Protein AF-A0A920MPH9-F1 (afdb_monomer)

Nearest PDB structures (foldseek):
  6zm5-assembly1_U  TM=1.575E-01  e=7.921E+00  Homo sapiens

Foldseek 3Di:
DQQKDWACPDPDDRTDIHSARPHDDDPPDDDDDDDPDDDDCPPPPDDKDKDWDWDAAAPLAAWDFDWDQDVPPGTAGWDKPQWDQRPPDPNRNGGGTTHHHGGHDTDPIIITD

pLDDT: mean 91.31, std 8.33, range [48.56, 98.06]

Radius of gyration: 14.71 Å; Cα contacts (8 Å, |Δi|>4): 190; chains: 1; bounding box: 31×36×33 Å

Secondary structure (DSSP, 8-state):
----EEES--SSSS-EEES-TTSPPPTT--------S----TT-SS--EEE---EE--TTT--B--EEEETTTEEEEPPBTT-EE--SSSSS-TT-EEB-SEE-S--S-EEE-

Sequence (113 aa):
METGGLTDDAATGAFALSDSPDGDYQEAQETIAEFVHNVNLNFLSNPIINFTAKWDIESNWDFVRFQAFVIDSGWVSLEGDFTEPGVGQPAQPLGKHGYDGTQEDWFPRNHIS

Structure (mmCIF, N/CA/C/O backbone):
data_AF-A0A920MPH9-F1
#
_entry.id   AF-A0A920MPH9-F1
#
loop_
_atom_site.group_PDB
_atom_site.id
_atom_site.type_symbol
_atom_site.label_atom_id
_atom_site.label_alt_id
_atom_site.label_comp_id
_atom_site.label_asym_id
_atom_site.label_entity_id
_atom_site.label_seq_id
_atom_site.pdbx_PDB_ins_code
_atom_site.Cartn_x
_atom_site.Cartn_y
_atom_site.Cartn_z
_atom_site.occupancy
_atom_site.B_iso_or_equiv
_atom_site.auth_seq_id
_atom_site.auth_comp_id
_atom_site.auth_asym_id
_atom_site.auth_atom_id
_atom_site.pdbx_PDB_model_num
ATOM 1 N N . MET A 1 1 ? -13.585 19.625 1.495 1.00 48.56 1 MET A N 1
ATOM 2 C CA . MET A 1 1 ? -12.158 19.916 1.240 1.00 48.56 1 MET A CA 1
ATOM 3 C C . MET A 1 1 ? -11.659 18.759 0.400 1.00 48.56 1 MET A C 1
ATOM 5 O O . MET A 1 1 ? -12.213 17.683 0.579 1.00 48.56 1 MET A O 1
ATOM 9 N N . GLU A 1 2 ? -10.774 18.969 -0.571 1.00 49.62 2 GLU A N 1
ATOM 10 C CA . GLU A 1 2 ? -10.294 17.841 -1.382 1.00 49.62 2 GLU A CA 1
ATOM 11 C C . GLU A 1 2 ? -9.531 16.875 -0.472 1.00 49.62 2 GLU A C 1
ATOM 13 O O . GLU A 1 2 ? -8.608 17.284 0.226 1.00 49.62 2 GLU A O 1
ATOM 18 N N . THR A 1 3 ? -10.006 15.635 -0.399 1.00 67.31 3 THR A N 1
ATOM 19 C CA . THR A 1 3 ? -9.399 14.546 0.361 1.00 67.31 3 THR A CA 1
ATOM 20 C C . THR A 1 3 ? -8.552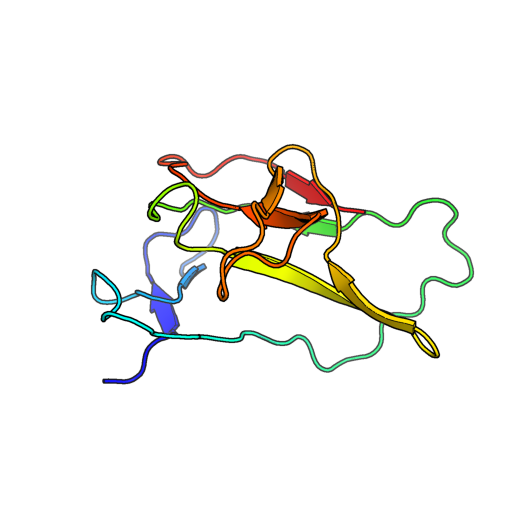 13.746 -0.629 1.00 67.31 3 THR A C 1
ATOM 22 O O . THR A 1 3 ? -9.059 13.248 -1.635 1.00 67.31 3 THR A O 1
ATOM 25 N N . GLY A 1 4 ? -7.236 13.727 -0.411 1.00 79.69 4 GLY A N 1
ATOM 26 C CA . GLY A 1 4 ? -6.230 13.211 -1.344 1.00 79.69 4 GLY A CA 1
ATOM 27 C C . GLY A 1 4 ? -5.289 14.279 -1.913 1.00 79.69 4 GLY A C 1
ATOM 28 O O . GLY A 1 4 ? -5.725 15.303 -2.433 1.00 79.69 4 GLY A O 1
ATOM 29 N N . GLY A 1 5 ? -3.979 14.031 -1.865 1.00 91.69 5 GLY A N 1
ATOM 30 C CA . GLY A 1 5 ? -2.969 14.927 -2.421 1.00 91.69 5 GLY A CA 1
ATOM 31 C C . GLY A 1 5 ? -1.529 14.498 -2.145 1.00 91.69 5 GLY A C 1
ATOM 32 O O . GLY A 1 5 ? -1.235 13.326 -1.908 1.00 91.69 5 GLY A O 1
ATOM 33 N N . LEU A 1 6 ? -0.618 15.470 -2.233 1.00 95.00 6 LEU A N 1
ATOM 34 C CA . LEU A 1 6 ? 0.802 15.285 -1.944 1.00 95.00 6 LEU A CA 1
ATOM 35 C C . LEU A 1 6 ? 1.133 15.820 -0.552 1.00 95.00 6 LEU A C 1
ATOM 37 O O . LEU A 1 6 ? 0.745 16.936 -0.224 1.00 95.00 6 LEU A O 1
ATOM 41 N N . THR A 1 7 ? 1.906 15.054 0.210 1.00 94.00 7 THR A N 1
ATOM 42 C CA . THR A 1 7 ? 2.521 15.473 1.480 1.00 94.00 7 THR A CA 1
ATOM 43 C C . THR A 1 7 ? 4.044 15.508 1.337 1.00 94.00 7 THR A C 1
ATOM 45 O O . THR A 1 7 ? 4.594 14.770 0.516 1.00 94.00 7 THR A O 1
ATOM 48 N N . ASP A 1 8 ? 4.726 16.374 2.090 1.00 94.56 8 ASP A N 1
ATOM 49 C CA . ASP A 1 8 ? 6.195 16.433 2.159 1.00 94.56 8 ASP A CA 1
ATOM 50 C C . ASP A 1 8 ? 6.797 15.411 3.143 1.00 94.56 8 ASP A C 1
ATOM 52 O O . ASP A 1 8 ? 8.006 15.166 3.127 1.00 94.56 8 ASP A O 1
ATOM 56 N N . ASP A 1 9 ? 5.956 14.746 3.936 1.00 93.12 9 ASP A N 1
ATOM 57 C CA . ASP A 1 9 ? 6.319 13.543 4.672 1.00 93.12 9 ASP A CA 1
ATOM 58 C C . ASP A 1 9 ? 6.418 12.372 3.692 1.00 93.12 9 ASP A C 1
ATOM 60 O O . ASP A 1 9 ? 5.415 11.827 3.235 1.00 93.12 9 ASP A O 1
ATOM 64 N N . ALA A 1 10 ? 7.641 12.016 3.306 1.00 93.81 10 ALA A N 1
ATOM 65 C CA . ALA A 1 10 ? 7.890 11.021 2.274 1.00 93.81 10 ALA A CA 1
ATOM 66 C C . ALA A 1 10 ? 9.055 10.100 2.642 1.00 93.81 10 ALA A C 1
ATOM 68 O O . ALA A 1 10 ? 10.119 10.554 3.064 1.00 93.81 10 ALA A O 1
ATOM 69 N N . ALA A 1 11 ? 8.901 8.798 2.381 1.00 92.50 11 ALA A N 1
ATOM 70 C CA . ALA A 1 11 ? 9.991 7.830 2.539 1.00 92.50 11 ALA A CA 1
ATOM 71 C C . ALA A 1 11 ? 11.199 8.135 1.643 1.00 92.50 11 ALA A C 1
ATOM 73 O O . ALA A 1 11 ? 12.349 7.910 2.019 1.00 92.50 11 ALA A O 1
ATOM 74 N N . THR A 1 12 ? 10.933 8.599 0.420 1.00 90.69 12 THR A N 1
ATOM 75 C CA . THR A 1 12 ? 11.949 8.919 -0.584 1.00 90.69 12 THR A CA 1
ATOM 76 C C . THR A 1 12 ? 11.493 10.082 -1.452 1.00 90.69 12 THR A C 1
ATOM 78 O O . THR A 1 12 ? 10.319 10.160 -1.805 1.00 90.69 12 THR A O 1
ATOM 81 N N . GLY A 1 13 ? 12.433 10.915 -1.902 1.00 93.00 13 GLY A N 1
ATOM 82 C CA . GLY A 1 13 ? 12.112 12.063 -2.749 1.00 93.00 13 GLY A CA 1
ATOM 83 C C . GLY A 1 13 ? 11.548 13.234 -1.945 1.00 93.00 13 GLY A C 1
ATOM 84 O O . GLY A 1 13 ? 11.858 13.373 -0.767 1.00 93.00 13 GLY A O 1
ATOM 85 N N . ALA A 1 14 ? 10.790 14.106 -2.614 1.00 95.75 14 ALA A N 1
ATOM 86 C CA . ALA A 1 14 ? 10.247 15.325 -2.011 1.00 95.75 14 ALA A CA 1
ATOM 87 C C . ALA A 1 14 ? 8.788 15.196 -1.552 1.00 95.75 14 ALA A C 1
ATOM 89 O O . ALA A 1 14 ? 8.365 15.991 -0.726 1.00 95.75 14 ALA A O 1
ATOM 90 N N . PHE A 1 15 ? 8.028 14.247 -2.112 1.00 95.75 15 PHE A N 1
ATOM 91 C CA . PHE A 1 15 ? 6.601 14.106 -1.834 1.00 95.75 15 PHE A CA 1
ATOM 92 C C . PHE A 1 15 ? 6.159 12.642 -1.844 1.00 95.75 15 PHE A C 1
ATOM 94 O O . PHE A 1 15 ? 6.701 11.840 -2.611 1.00 95.75 15 PHE A O 1
ATOM 101 N N . ALA A 1 16 ? 5.131 12.329 -1.057 1.00 94.88 16 ALA A N 1
ATOM 102 C CA . ALA A 1 16 ? 4.373 11.081 -1.109 1.00 94.88 16 ALA A CA 1
ATOM 103 C C . ALA A 1 16 ? 2.889 11.354 -1.398 1.00 94.88 16 ALA A C 1
ATOM 105 O O . ALA A 1 16 ? 2.403 12.466 -1.196 1.00 94.88 16 ALA A O 1
ATOM 106 N N . LEU A 1 17 ? 2.175 10.334 -1.881 1.00 94.44 17 LEU A N 1
ATOM 107 C CA . LEU A 1 17 ? 0.714 10.370 -1.973 1.00 94.44 17 LEU A CA 1
ATOM 108 C C . LEU A 1 17 ? 0.120 10.142 -0.581 1.00 94.44 17 LEU A C 1
ATOM 110 O O . LEU A 1 17 ? 0.555 9.237 0.127 1.00 94.44 17 LEU A O 1
ATOM 114 N N . SER A 1 18 ? -0.881 10.937 -0.224 1.00 94.25 18 SER A N 1
ATOM 115 C CA . SER A 1 18 ? -1.635 10.809 1.022 1.00 94.25 18 SER A CA 1
ATOM 116 C C . SER A 1 18 ? -3.105 11.119 0.757 1.00 94.25 18 SER A C 1
ATOM 118 O O . SER A 1 18 ? -3.421 11.982 -0.059 1.00 94.25 18 SER A O 1
ATOM 120 N N . ASP A 1 19 ? -4.009 10.416 1.429 1.00 92.75 19 ASP A N 1
ATOM 121 C CA . ASP A 1 19 ? -5.441 10.731 1.474 1.00 92.75 19 ASP A CA 1
ATOM 122 C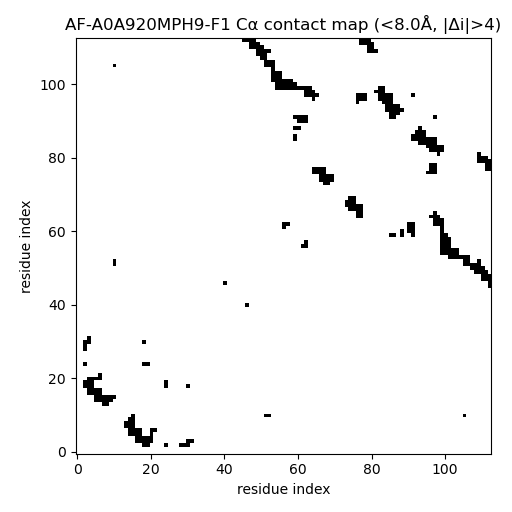 C . ASP A 1 19 ? -5.746 11.955 2.367 1.00 92.75 19 ASP A C 1
ATOM 124 O O . ASP A 1 19 ? -6.799 12.583 2.248 1.00 92.75 19 ASP A O 1
ATOM 128 N N . SER A 1 20 ? -4.784 12.313 3.217 1.00 93.12 20 SER A N 1
ATOM 129 C CA . SER A 1 20 ? -4.863 13.249 4.338 1.00 93.12 20 SER A CA 1
ATOM 130 C C . SER A 1 20 ? -3.616 14.166 4.410 1.00 93.12 20 SER A C 1
ATOM 132 O O . SER A 1 20 ? -2.976 14.293 5.456 1.00 93.12 20 SER A O 1
ATOM 134 N N . PRO A 1 21 ? -3.215 14.836 3.303 1.00 93.50 21 PRO A N 1
ATOM 135 C CA . PRO A 1 21 ? -1.946 15.575 3.243 1.00 93.50 21 PRO A CA 1
ATOM 136 C C . PRO A 1 21 ? -1.886 16.791 4.179 1.00 93.50 21 PRO A C 1
ATOM 138 O O . PRO A 1 21 ? -0.797 17.210 4.565 1.00 93.50 21 PRO A O 1
ATOM 141 N N . ASP A 1 22 ? -3.046 17.340 4.545 1.00 90.69 22 ASP A N 1
ATOM 142 C CA . ASP A 1 22 ? -3.193 18.541 5.373 1.00 90.69 22 ASP A CA 1
ATOM 143 C C . ASP A 1 22 ? -3.685 18.221 6.806 1.00 90.69 22 ASP A C 1
ATOM 145 O O . ASP A 1 22 ? -4.162 19.113 7.514 1.00 90.69 22 ASP A O 1
ATOM 149 N N . GLY A 1 23 ? -3.577 16.956 7.239 1.00 89.12 23 GLY A N 1
ATOM 150 C CA . GLY A 1 23 ? -4.076 16.439 8.522 1.00 89.12 23 GLY A CA 1
ATOM 151 C C . GLY A 1 23 ? -5.230 15.447 8.355 1.00 89.12 23 GLY A C 1
ATOM 152 O O . GLY A 1 23 ? -5.569 15.085 7.232 1.00 89.12 23 GLY A O 1
ATOM 153 N N . ASP A 1 24 ? -5.828 15.027 9.474 1.00 90.69 24 ASP A N 1
ATOM 154 C CA . ASP A 1 24 ? -6.822 13.945 9.536 1.00 90.69 24 ASP A CA 1
ATOM 155 C C . ASP A 1 24 ? -7.935 14.060 8.479 1.00 90.69 24 ASP A C 1
ATOM 157 O O . ASP A 1 24 ? -8.511 15.132 8.240 1.00 90.69 24 ASP A O 1
ATOM 161 N N . TYR A 1 25 ? -8.277 12.924 7.870 1.00 90.44 25 TYR A N 1
ATOM 162 C CA . TYR A 1 25 ? -9.415 12.822 6.963 1.00 90.44 25 TYR A CA 1
ATOM 163 C C . TYR A 1 25 ? -10.748 12.985 7.714 1.00 90.44 25 TYR A C 1
ATOM 165 O O . TYR A 1 25 ? -10.866 12.758 8.918 1.00 90.44 25 TYR A O 1
ATOM 173 N N . GLN A 1 26 ? -11.790 13.413 6.993 1.00 90.19 26 GLN A N 1
ATOM 174 C CA . GLN A 1 26 ? -13.133 13.545 7.569 1.00 90.19 26 GLN A CA 1
ATOM 175 C C . GLN A 1 26 ? -13.811 12.174 7.710 1.00 90.19 26 GLN A C 1
ATOM 177 O O . GLN A 1 26 ? -13.449 11.212 7.035 1.00 90.19 26 GLN A O 1
ATOM 182 N N . GLU A 1 27 ? -14.861 12.102 8.527 1.00 89.25 27 GLU A N 1
ATOM 183 C CA . GLU A 1 27 ? -15.689 10.898 8.634 1.00 89.25 27 GLU A CA 1
ATOM 184 C C . GLU A 1 27 ? -16.254 10.456 7.270 1.00 89.25 27 GLU A C 1
ATOM 186 O O . GLU A 1 27 ? -16.639 11.285 6.435 1.00 89.25 27 GLU A O 1
ATOM 191 N N . ALA A 1 28 ? -16.320 9.136 7.062 1.00 88.19 28 ALA A N 1
ATOM 192 C CA . ALA A 1 28 ? -16.891 8.500 5.871 1.00 88.19 28 ALA A CA 1
ATOM 193 C C . ALA A 1 28 ? -16.305 8.995 4.529 1.00 88.19 28 ALA A C 1
ATOM 195 O O . ALA A 1 28 ? -17.014 9.048 3.520 1.00 88.19 28 ALA A O 1
ATOM 196 N N . GLN A 1 29 ? -15.026 9.376 4.515 1.00 91.19 29 GLN A N 1
ATOM 197 C CA . GLN A 1 29 ? -14.315 9.742 3.293 1.00 91.19 29 GLN A CA 1
ATOM 198 C C . GLN A 1 29 ? -13.805 8.510 2.544 1.00 91.19 29 GLN A C 1
ATOM 200 O O . GLN A 1 29 ? -13.422 7.509 3.140 1.00 91.19 29 GLN A O 1
ATOM 205 N N . GLU A 1 30 ? -13.777 8.616 1.218 1.00 92.19 30 GLU A N 1
ATOM 206 C CA . GLU A 1 30 ? -13.158 7.639 0.328 1.00 92.19 30 GLU A CA 1
ATOM 207 C C . GLU A 1 30 ? -12.297 8.400 -0.680 1.00 92.19 30 GLU A C 1
ATOM 209 O O . GLU A 1 30 ? -12.769 9.332 -1.337 1.00 92.19 30 GLU A O 1
ATOM 214 N N . THR A 1 31 ? -11.033 8.004 -0.799 1.00 93.19 31 THR A N 1
ATOM 215 C CA . THR A 1 31 ? -10.099 8.553 -1.784 1.00 93.19 31 THR A CA 1
ATOM 216 C C . THR A 1 31 ? -9.543 7.420 -2.637 1.00 93.1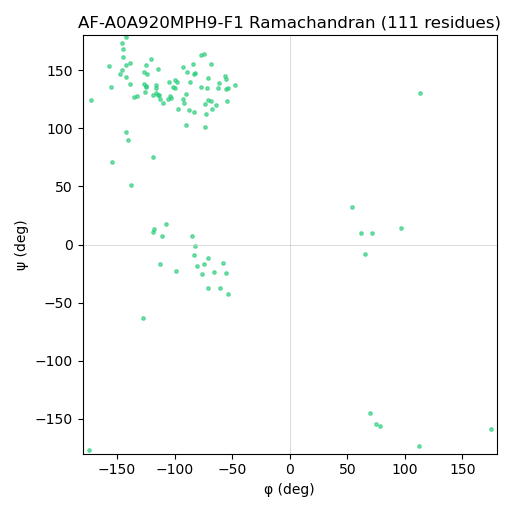9 31 THR A C 1
ATOM 218 O O . THR A 1 31 ? -9.402 6.284 -2.183 1.00 93.19 31 THR A O 1
ATOM 221 N N . ILE A 1 32 ? -9.272 7.709 -3.911 1.00 94.00 32 ILE A N 1
ATOM 222 C CA . ILE A 1 32 ? -8.782 6.718 -4.871 1.00 94.00 32 ILE A CA 1
ATOM 223 C C . ILE A 1 32 ? -7.630 7.330 -5.663 1.00 94.00 32 ILE A C 1
ATOM 225 O O . ILE A 1 32 ? -7.777 8.383 -6.282 1.00 94.00 32 ILE A O 1
ATOM 229 N N . ALA A 1 33 ? -6.499 6.627 -5.687 1.00 94.44 33 ALA A N 1
ATOM 230 C CA . ALA A 1 33 ? -5.396 6.884 -6.603 1.00 94.44 33 ALA A CA 1
ATOM 231 C C . ALA A 1 33 ? -5.272 5.703 -7.573 1.00 94.44 33 ALA A C 1
ATOM 233 O O . ALA A 1 33 ? -5.148 4.556 -7.149 1.00 94.44 33 ALA A O 1
ATOM 234 N N . GLU A 1 34 ? -5.301 5.979 -8.879 1.00 94.94 34 GLU A N 1
ATOM 235 C CA . GLU A 1 34 ? -5.329 4.940 -9.911 1.00 94.94 34 GLU A CA 1
ATOM 236 C C . GLU A 1 34 ? -4.196 5.109 -10.930 1.00 94.94 34 GLU A C 1
ATOM 238 O O . GLU A 1 34 ? -3.994 6.177 -11.513 1.00 94.94 34 GLU A O 1
ATOM 243 N N . PHE A 1 35 ? -3.478 4.014 -11.192 1.00 95.06 35 PHE A N 1
ATOM 244 C CA . PHE A 1 35 ? -2.574 3.908 -12.332 1.00 95.06 35 PHE A CA 1
ATOM 245 C C . PHE A 1 35 ? -3.335 3.357 -13.544 1.00 95.06 35 PHE A C 1
ATOM 247 O O . PHE A 1 35 ? -3.584 2.161 -13.651 1.00 95.06 35 PHE A O 1
ATOM 254 N N . VAL A 1 36 ? -3.686 4.241 -14.479 1.00 95.19 36 VAL A N 1
ATOM 255 C CA . VAL A 1 36 ? -4.615 3.945 -15.590 1.00 95.19 36 VAL A CA 1
ATOM 256 C C . VAL A 1 36 ? -3.967 3.286 -16.816 1.00 95.19 36 VAL A C 1
ATOM 258 O O . VAL A 1 36 ? -4.593 3.154 -17.870 1.00 95.19 36 VAL A O 1
ATOM 261 N N . HIS A 1 37 ? -2.693 2.905 -16.727 1.00 94.69 37 HIS A N 1
ATOM 262 C CA . HIS A 1 37 ? -1.995 2.250 -17.829 1.00 94.69 37 HIS A CA 1
ATOM 263 C C . HIS A 1 37 ? -1.940 0.739 -17.634 1.00 94.69 37 HIS A C 1
ATOM 265 O O . HIS A 1 37 ? -1.697 0.228 -16.545 1.00 94.69 37 HIS A O 1
ATOM 271 N N . ASN A 1 38 ? -2.097 0.014 -18.739 1.00 93.81 38 ASN A N 1
ATOM 272 C CA . ASN A 1 38 ? -2.003 -1.437 -18.731 1.00 93.81 38 ASN A CA 1
ATOM 273 C C . ASN A 1 38 ? -0.554 -1.894 -18.533 1.00 93.81 38 ASN A C 1
ATOM 275 O O . ASN A 1 38 ? 0.353 -1.440 -19.236 1.00 93.81 38 ASN A O 1
ATOM 279 N N . VAL A 1 39 ? -0.363 -2.868 -17.646 1.00 92.88 39 VAL A N 1
ATOM 280 C CA . VAL A 1 39 ? 0.906 -3.574 -17.456 1.00 92.88 39 VAL A CA 1
ATOM 281 C C . VAL A 1 39 ? 0.741 -5.007 -17.959 1.00 92.88 39 VAL A C 1
ATOM 283 O O . VAL A 1 39 ? -0.136 -5.735 -17.505 1.00 92.88 39 VAL A O 1
ATOM 286 N N . ASN A 1 40 ? 1.566 -5.424 -18.921 1.00 92.25 40 ASN A N 1
ATOM 287 C CA . ASN A 1 40 ? 1.536 -6.791 -19.443 1.00 92.25 40 ASN A CA 1
ATOM 288 C C . ASN A 1 40 ? 2.435 -7.707 -18.600 1.00 92.25 40 ASN A C 1
ATOM 290 O O . ASN A 1 40 ? 3.654 -7.535 -18.596 1.00 92.25 40 ASN A O 1
ATOM 294 N N . LEU A 1 41 ? 1.835 -8.698 -17.935 1.00 90.94 41 LEU A N 1
ATOM 295 C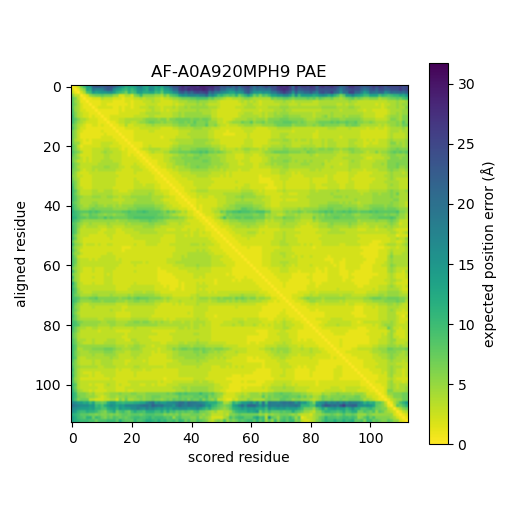 CA . LEU A 1 41 ? 2.519 -9.636 -17.038 1.00 90.94 41 LEU A CA 1
ATOM 296 C C . LEU A 1 41 ? 2.581 -11.079 -17.586 1.00 90.94 41 LEU A C 1
ATOM 298 O O . LEU A 1 41 ? 3.044 -11.970 -16.882 1.00 90.94 41 LEU A O 1
ATOM 302 N N . ASN A 1 42 ? 2.174 -11.328 -18.842 1.00 88.88 42 ASN A N 1
ATOM 303 C CA . ASN A 1 42 ? 1.951 -12.675 -19.412 1.00 88.88 42 ASN A CA 1
ATOM 304 C C . ASN A 1 42 ? 3.159 -13.636 -19.388 1.00 88.88 42 ASN A C 1
ATOM 306 O O . ASN A 1 42 ? 2.989 -14.834 -19.603 1.00 88.88 42 ASN A O 1
ATOM 310 N N . PHE A 1 43 ? 4.374 -13.133 -19.166 1.00 91.19 43 PHE A N 1
ATOM 311 C CA . PHE A 1 43 ? 5.608 -13.929 -19.152 1.00 91.19 43 PHE A CA 1
ATOM 312 C C . PHE A 1 43 ? 6.326 -13.908 -17.796 1.00 91.19 43 PHE A C 1
ATOM 314 O O . PHE A 1 43 ? 7.487 -14.305 -17.706 1.00 91.19 43 PHE A O 1
ATOM 321 N N . LEU A 1 44 ? 5.654 -13.434 -16.745 1.00 91.88 44 LEU A N 1
ATOM 322 C CA . LEU A 1 44 ? 6.170 -13.414 -15.382 1.00 91.88 44 LEU A CA 1
ATOM 323 C C . LEU A 1 44 ? 5.472 -14.499 -14.565 1.00 91.88 44 LEU A C 1
ATOM 325 O O . LEU A 1 44 ? 4.250 -14.524 -14.478 1.00 91.88 44 LEU A O 1
ATOM 329 N N . SER A 1 45 ? 6.247 -15.389 -13.947 1.00 88.88 45 SER A N 1
ATOM 330 C CA . SER A 1 45 ? 5.685 -16.478 -13.137 1.00 88.88 45 SER A CA 1
ATOM 331 C C . SER A 1 45 ? 5.182 -16.018 -11.768 1.00 88.88 45 SER A C 1
ATOM 333 O O . SER A 1 45 ? 4.346 -16.690 -11.180 1.00 88.88 45 SER A O 1
ATOM 335 N N . ASN A 1 46 ? 5.724 -14.914 -11.246 1.00 87.50 46 ASN A N 1
ATOM 336 C CA . ASN A 1 46 ? 5.376 -14.367 -9.934 1.00 87.50 46 ASN A CA 1
ATOM 337 C C . ASN A 1 46 ? 5.662 -12.855 -9.905 1.00 87.50 46 ASN A C 1
ATOM 339 O O . ASN A 1 46 ? 6.679 -12.437 -9.339 1.00 87.50 46 ASN A O 1
ATOM 343 N N . PRO A 1 47 ? 4.864 -12.036 -10.614 1.00 89.69 47 PRO A N 1
ATOM 344 C CA . PRO A 1 47 ? 5.015 -10.588 -10.554 1.00 89.69 47 PRO A CA 1
ATOM 345 C C . PRO A 1 47 ? 4.757 -10.108 -9.120 1.00 89.69 47 PRO A C 1
ATOM 347 O O . PRO A 1 47 ? 3.810 -10.547 -8.482 1.00 89.69 47 PRO A O 1
ATOM 350 N N . ILE A 1 48 ? 5.616 -9.220 -8.624 1.00 89.69 48 ILE A N 1
ATOM 351 C CA . ILE A 1 48 ? 5.494 -8.612 -7.295 1.00 89.69 48 ILE A CA 1
ATOM 352 C C . ILE A 1 48 ? 5.504 -7.103 -7.488 1.00 89.69 48 ILE A C 1
ATOM 354 O O . ILE A 1 48 ? 6.339 -6.578 -8.234 1.00 89.69 48 ILE A O 1
ATOM 358 N N . ILE A 1 49 ? 4.607 -6.409 -6.794 1.00 90.62 49 ILE A N 1
ATOM 359 C CA . ILE A 1 49 ? 4.666 -4.957 -6.655 1.00 90.62 49 ILE A CA 1
ATOM 360 C C . ILE A 1 49 ? 5.289 -4.642 -5.296 1.00 90.62 49 ILE A C 1
ATOM 362 O O . ILE A 1 49 ? 4.945 -5.248 -4.284 1.00 90.62 49 ILE A O 1
ATOM 366 N N . ASN A 1 50 ? 6.229 -3.697 -5.297 1.00 90.56 50 ASN A N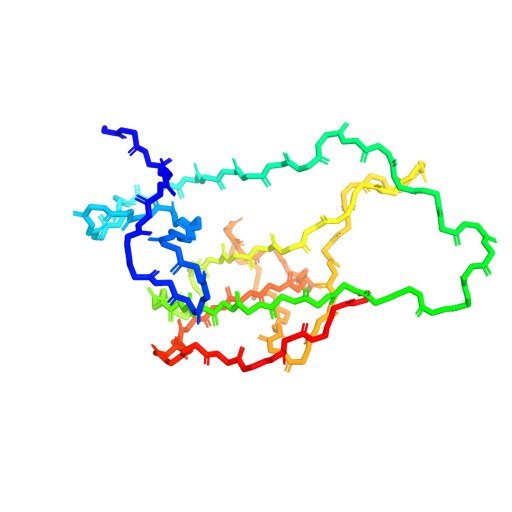 1
ATOM 367 C CA . ASN A 1 50 ? 6.910 -3.234 -4.096 1.00 90.56 50 ASN A CA 1
ATOM 368 C C . ASN A 1 50 ? 6.635 -1.753 -3.903 1.00 90.56 50 ASN A C 1
ATOM 370 O O . ASN A 1 50 ? 6.876 -0.959 -4.814 1.00 90.56 50 ASN A O 1
ATOM 374 N N . PHE A 1 51 ? 6.201 -1.387 -2.706 1.00 90.44 51 PHE A N 1
ATOM 375 C CA . PHE A 1 51 ? 6.052 0.004 -2.308 1.00 90.44 51 PHE A CA 1
ATOM 376 C C . PHE A 1 51 ? 6.387 0.174 -0.828 1.00 90.44 51 PHE A C 1
ATOM 378 O O . PHE A 1 51 ? 6.547 -0.795 -0.083 1.00 90.44 51 PHE A O 1
ATOM 385 N N . THR A 1 52 ? 6.519 1.431 -0.431 1.00 92.44 52 THR A N 1
ATOM 386 C CA . THR A 1 52 ? 6.692 1.851 0.953 1.00 92.44 52 THR A CA 1
ATOM 387 C C . THR A 1 52 ? 5.475 2.684 1.319 1.00 92.44 52 THR A C 1
ATOM 389 O O . THR A 1 52 ? 5.038 3.522 0.531 1.00 92.44 52 THR A O 1
ATOM 392 N N . ALA A 1 53 ? 4.915 2.416 2.489 1.00 92.75 53 ALA A N 1
ATOM 393 C CA . ALA A 1 53 ? 3.753 3.099 3.026 1.00 92.75 53 ALA A CA 1
ATOM 394 C C . ALA A 1 53 ? 3.894 3.218 4.542 1.00 92.75 53 ALA A C 1
ATOM 396 O O . ALA A 1 53 ? 4.682 2.494 5.159 1.00 92.75 53 ALA A O 1
ATOM 397 N N . LYS A 1 54 ? 3.117 4.138 5.095 1.00 93.19 54 LYS A N 1
ATOM 398 C CA . LYS A 1 54 ? 2.816 4.282 6.512 1.00 93.19 54 LYS A CA 1
ATOM 399 C C . LYS A 1 54 ? 1.348 4.701 6.623 1.00 93.19 54 LYS A C 1
ATOM 401 O O . LYS A 1 54 ? 0.819 5.255 5.657 1.00 93.19 54 LYS A O 1
ATOM 406 N N . TRP A 1 55 ? 0.693 4.402 7.734 1.00 94.12 55 TRP A N 1
ATOM 407 C CA . TRP A 1 55 ? -0.728 4.693 7.938 1.00 94.12 55 TRP A CA 1
ATOM 408 C C . TRP A 1 55 ? -1.053 4.769 9.431 1.00 94.12 55 TRP A C 1
ATOM 410 O O . TRP A 1 55 ? -0.381 4.140 10.240 1.00 94.12 55 TRP A O 1
ATOM 420 N N . ASP A 1 56 ? -2.086 5.519 9.787 1.00 94.62 56 ASP A N 1
ATOM 421 C CA . ASP A 1 56 ? -2.683 5.549 11.125 1.00 94.62 56 ASP A CA 1
ATOM 422 C C . ASP A 1 56 ? -4.194 5.681 10.923 1.00 94.62 56 ASP A C 1
ATOM 424 O O . ASP A 1 56 ? -4.686 6.757 10.586 1.00 94.62 56 ASP A O 1
ATOM 428 N N . ILE A 1 57 ? -4.898 4.547 10.968 1.00 95.12 57 ILE A N 1
ATOM 429 C CA . ILE A 1 57 ? -6.329 4.441 10.659 1.00 95.12 57 ILE A CA 1
ATOM 430 C C . ILE A 1 57 ? -7.028 3.507 11.656 1.00 95.12 57 ILE A C 1
ATOM 432 O O . ILE A 1 57 ? -6.406 2.632 12.267 1.00 95.12 57 ILE A O 1
ATOM 436 N N . GLU A 1 58 ? -8.340 3.665 11.849 1.00 95.94 58 GLU A N 1
ATOM 437 C CA . GLU A 1 58 ? -9.062 2.908 12.874 1.00 95.94 58 GLU A CA 1
ATOM 438 C C . GLU A 1 58 ? -9.127 1.404 12.539 1.00 95.94 58 GLU A C 1
ATOM 440 O O . GLU A 1 58 ? -9.748 0.985 11.560 1.00 95.94 58 GLU A O 1
ATOM 445 N N . SER A 1 59 ? -8.510 0.566 13.380 1.00 96.81 59 SER A N 1
ATOM 446 C CA . SER A 1 59 ? -8.511 -0.888 13.175 1.00 96.81 59 SER A CA 1
ATOM 447 C C . SER A 1 59 ? -9.928 -1.471 13.195 1.00 96.81 59 SER A C 1
ATOM 449 O O . SER A 1 59 ? -10.750 -1.127 14.046 1.00 96.81 59 SER A O 1
ATOM 451 N N . ASN A 1 60 ? -10.194 -2.411 12.286 1.00 95.75 60 ASN A N 1
ATOM 452 C CA . ASN A 1 60 ? -11.488 -3.049 12.025 1.00 95.75 60 ASN A CA 1
ATOM 453 C C . ASN A 1 60 ? -12.612 -2.101 11.545 1.00 95.75 60 ASN A C 1
ATOM 455 O O . ASN A 1 60 ? -13.770 -2.531 11.462 1.00 95.75 60 ASN A O 1
ATOM 459 N N . TRP A 1 61 ? -12.289 -0.848 11.205 1.00 95.44 61 TRP A N 1
ATOM 460 C CA . TRP A 1 61 ? -13.241 0.151 10.713 1.00 95.44 61 TRP A CA 1
ATOM 461 C C . TRP A 1 61 ? -12.788 0.785 9.405 1.00 95.44 61 TRP A C 1
ATOM 463 O O . TRP A 1 61 ? -13.445 0.585 8.381 1.00 95.44 61 TRP A O 1
ATOM 473 N N . ASP A 1 62 ? -11.661 1.487 9.429 1.00 96.50 62 ASP A N 1
ATOM 474 C CA . ASP A 1 62 ? -11.081 2.126 8.255 1.00 96.50 62 ASP A CA 1
ATOM 475 C C . ASP A 1 62 ? -10.239 1.125 7.464 1.00 96.50 62 ASP A C 1
ATOM 477 O O . ASP A 1 62 ? -9.795 0.098 7.991 1.00 96.50 62 ASP A O 1
ATOM 481 N N . PHE A 1 63 ? -10.070 1.370 6.163 1.00 97.25 63 PHE A N 1
ATOM 482 C CA . PHE A 1 63 ? -9.398 0.402 5.304 1.00 97.25 63 PHE A CA 1
ATOM 483 C C . PHE A 1 63 ? -8.758 1.017 4.075 1.00 97.25 63 PHE A C 1
ATOM 485 O O . PHE A 1 63 ? -9.395 1.756 3.324 1.00 97.25 63 PHE A O 1
ATOM 492 N N . VAL A 1 64 ? -7.530 0.590 3.792 1.00 96.38 64 VAL A N 1
ATOM 493 C CA . VAL A 1 64 ? -6.856 0.874 2.524 1.00 96.38 64 VAL A CA 1
ATOM 494 C C . VAL A 1 64 ? -6.657 -0.428 1.768 1.00 96.38 64 VAL A C 1
ATOM 496 O O . VAL A 1 64 ? -6.097 -1.388 2.289 1.00 96.38 64 VAL A O 1
ATOM 499 N N . ARG A 1 65 ? -7.076 -0.475 0.502 1.00 96.38 65 ARG A N 1
ATOM 500 C CA . ARG A 1 65 ? -6.866 -1.645 -0.358 1.00 96.38 65 ARG A CA 1
ATOM 501 C C . ARG A 1 65 ? -5.972 -1.278 -1.520 1.00 96.38 65 ARG A C 1
ATOM 503 O O . ARG A 1 65 ? -6.249 -0.335 -2.252 1.00 96.38 65 ARG A O 1
ATOM 510 N N . PHE A 1 66 ? -4.948 -2.090 -1.738 1.00 96.06 66 PHE A N 1
ATOM 511 C CA . PHE A 1 66 ? -4.218 -2.072 -2.993 1.00 96.06 66 PHE A CA 1
ATOM 512 C C . PHE A 1 66 ? -4.860 -3.098 -3.928 1.00 96.06 66 PHE A C 1
ATOM 514 O O . PHE A 1 66 ? -4.981 -4.278 -3.587 1.00 96.06 66 PHE A O 1
ATOM 521 N N . GLN A 1 67 ? -5.319 -2.642 -5.091 1.00 96.88 67 GLN A N 1
ATOM 522 C CA . GLN A 1 67 ? -6.104 -3.466 -6.003 1.00 96.88 67 GLN A CA 1
ATOM 523 C C . GLN A 1 67 ? -5.504 -3.484 -7.405 1.00 96.88 67 GLN A C 1
ATOM 525 O O . GLN A 1 67 ? -4.943 -2.494 -7.871 1.00 96.88 67 GLN A O 1
ATOM 530 N N . ALA A 1 68 ? -5.680 -4.607 -8.099 1.00 95.50 68 ALA A N 1
ATOM 531 C CA . ALA A 1 68 ? -5.400 -4.728 -9.522 1.00 95.50 68 ALA A CA 1
ATOM 532 C C . ALA A 1 68 ? -6.689 -5.023 -10.285 1.00 95.50 68 ALA A C 1
ATOM 534 O O . ALA A 1 68 ? -7.494 -5.860 -9.868 1.00 95.50 68 ALA A O 1
ATOM 535 N N . PHE A 1 69 ? -6.873 -4.364 -11.426 1.00 95.81 69 PHE A N 1
ATOM 536 C CA . PHE A 1 69 ? -7.904 -4.751 -12.375 1.00 95.81 69 PHE A CA 1
ATOM 537 C C . PHE A 1 69 ? -7.381 -5.892 -13.250 1.00 95.81 69 PHE A C 1
ATOM 539 O O . PHE A 1 69 ? -6.454 -5.717 -14.041 1.00 95.81 69 PHE A O 1
ATOM 546 N N . VAL A 1 70 ? -7.985 -7.068 -13.114 1.00 93.75 70 VAL A N 1
ATOM 547 C CA . VAL A 1 70 ? -7.646 -8.259 -13.895 1.00 93.75 70 VAL A CA 1
ATOM 548 C C . VAL A 1 70 ? -8.726 -8.470 -14.950 1.00 93.75 70 VAL A C 1
ATOM 550 O O . VAL A 1 70 ? -9.917 -8.503 -14.633 1.00 93.75 70 VAL A O 1
ATOM 553 N N . ILE A 1 71 ? -8.317 -8.614 -16.215 1.00 91.44 71 ILE A N 1
ATOM 554 C CA . ILE A 1 71 ? -9.245 -8.854 -17.330 1.00 91.44 71 ILE A CA 1
ATOM 555 C C . ILE A 1 71 ? -10.124 -10.071 -16.997 1.00 91.44 71 ILE A C 1
ATOM 557 O O . ILE A 1 71 ? -9.642 -11.068 -16.464 1.00 91.44 71 ILE A O 1
ATOM 561 N N . ASP A 1 72 ? -11.427 -9.945 -17.245 1.00 93.25 72 ASP A N 1
ATOM 562 C CA . ASP A 1 72 ? -12.483 -10.923 -16.931 1.00 93.25 72 ASP A CA 1
ATOM 563 C C . ASP A 1 72 ? -12.740 -11.205 -15.434 1.00 93.25 72 ASP A C 1
ATOM 565 O O . ASP A 1 72 ? -13.742 -11.838 -15.105 1.00 93.25 72 ASP A O 1
ATOM 569 N N . SER A 1 73 ? -11.905 -10.701 -14.518 1.00 93.38 73 SER A N 1
ATOM 570 C CA . SER A 1 73 ? -12.063 -10.884 -13.061 1.00 93.38 73 SER A CA 1
ATOM 571 C C . SER A 1 73 ? -12.403 -9.592 -12.305 1.00 93.38 73 SER A C 1
ATOM 573 O O . SER A 1 73 ? -12.890 -9.650 -11.177 1.00 93.38 73 SER A O 1
ATOM 575 N N . GLY A 1 74 ? -12.196 -8.425 -12.922 1.00 96.00 74 GLY A N 1
ATOM 576 C CA . GLY A 1 74 ? -12.450 -7.122 -12.312 1.00 96.00 74 GLY A CA 1
ATOM 577 C C . GLY A 1 74 ? -11.395 -6.734 -11.275 1.00 96.00 74 GLY A C 1
ATOM 578 O O . GLY A 1 74 ? -10.248 -7.170 -11.344 1.00 96.00 74 GLY A O 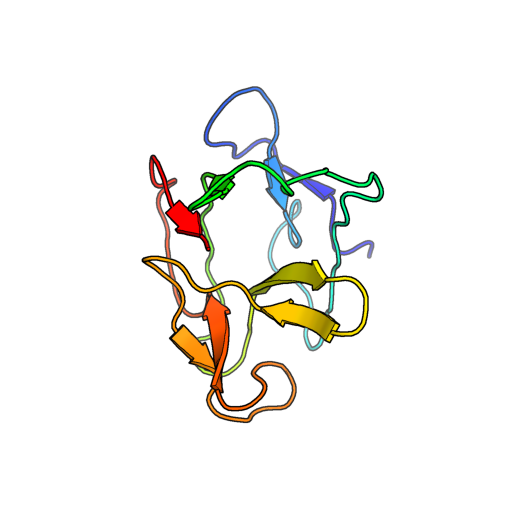1
ATOM 579 N N . TRP A 1 75 ? -11.782 -5.887 -10.320 1.00 95.81 75 TRP A N 1
ATOM 580 C CA . TRP A 1 75 ? -10.903 -5.440 -9.241 1.00 95.81 75 TRP A CA 1
ATOM 581 C C . TRP A 1 75 ? -10.675 -6.540 -8.202 1.00 95.81 75 TRP A C 1
ATOM 583 O O . TRP A 1 75 ? -11.607 -6.999 -7.538 1.00 95.81 75 TRP A O 1
ATOM 593 N N . VAL A 1 76 ? -9.413 -6.908 -8.016 1.00 95.50 76 VAL A N 1
ATOM 594 C CA . VAL A 1 76 ? -8.959 -7.894 -7.035 1.00 95.50 76 VAL A CA 1
ATOM 595 C C . VAL A 1 76 ? -8.119 -7.175 -5.984 1.00 95.50 76 VAL A C 1
ATOM 597 O O . VAL A 1 76 ? -7.209 -6.432 -6.338 1.00 95.50 76 VAL A O 1
ATOM 600 N N . SER A 1 77 ? -8.439 -7.368 -4.700 1.00 96.50 77 SER A N 1
ATOM 601 C CA . SER A 1 77 ? -7.542 -6.980 -3.602 1.00 96.50 77 SER A CA 1
ATOM 602 C C . SER A 1 77 ? -6.317 -7.876 -3.632 1.00 96.50 77 SER A C 1
ATOM 604 O O . SER A 1 77 ? -6.481 -9.095 -3.578 1.00 96.50 77 SER A O 1
ATOM 606 N N . LEU A 1 78 ? -5.135 -7.277 -3.715 1.00 95.44 78 LEU A N 1
ATOM 607 C CA . LEU A 1 78 ? -3.884 -8.018 -3.635 1.00 95.44 78 LEU A CA 1
ATOM 608 C C . LEU A 1 78 ? -3.510 -8.248 -2.167 1.00 95.44 78 LEU A C 1
ATOM 610 O O . LEU A 1 78 ? -3.809 -7.418 -1.304 1.00 95.44 78 LEU A O 1
ATOM 614 N N . GLU A 1 79 ? -2.879 -9.384 -1.899 1.00 94.62 79 GLU A N 1
ATOM 615 C CA . GLU A 1 79 ? -2.422 -9.770 -0.565 1.00 94.62 79 GLU A CA 1
ATOM 616 C C . GLU A 1 79 ? -0.942 -9.426 -0.425 1.00 94.62 79 GLU A C 1
ATOM 618 O O . GLU A 1 79 ? -0.152 -9.600 -1.355 1.00 94.62 79 GLU A O 1
ATOM 623 N N . GLY A 1 80 ? -0.563 -8.919 0.741 1.00 91.56 80 GLY A N 1
ATOM 624 C CA . GLY A 1 80 ? 0.824 -8.620 1.060 1.00 91.56 80 GLY A CA 1
ATOM 625 C C . GLY A 1 80 ? 1.152 -8.854 2.522 1.00 91.56 80 GLY A C 1
ATOM 626 O O . GLY A 1 80 ? 0.264 -9.101 3.340 1.00 91.56 80 GLY A O 1
ATOM 627 N N . ASP A 1 81 ? 2.438 -8.720 2.837 1.00 89.62 81 ASP A N 1
ATOM 628 C CA . ASP A 1 81 ? 3.025 -9.059 4.142 1.00 89.62 81 ASP A CA 1
ATOM 629 C C . ASP A 1 81 ? 2.353 -8.341 5.334 1.00 89.62 81 ASP A C 1
ATOM 631 O O . ASP A 1 81 ? 2.404 -8.835 6.459 1.00 89.62 81 ASP A O 1
ATOM 635 N N . PHE A 1 82 ? 1.718 -7.190 5.086 1.00 91.69 82 PHE A N 1
ATOM 636 C CA . PHE A 1 82 ? 1.064 -6.346 6.099 1.00 91.69 82 PHE A CA 1
ATOM 637 C C . PHE A 1 82 ? -0.441 -6.172 5.879 1.00 91.69 82 PHE A C 1
ATOM 639 O O . PHE A 1 82 ? -1.056 -5.307 6.494 1.00 91.69 82 PHE A O 1
ATOM 646 N N . THR A 1 83 ? -1.031 -6.947 4.970 1.00 95.38 83 THR A N 1
ATOM 647 C CA . THR A 1 83 ? -2.483 -6.920 4.774 1.00 95.38 83 THR A CA 1
ATOM 648 C C . THR A 1 83 ? -3.176 -7.920 5.682 1.00 95.38 83 THR A C 1
ATOM 650 O O . THR A 1 83 ? -2.663 -9.016 5.909 1.00 95.38 83 THR A O 1
ATOM 653 N N . GLU A 1 84 ? -4.392 -7.596 6.099 1.00 96.06 84 GLU A N 1
ATOM 654 C CA . GLU A 1 84 ? -5.278 -8.515 6.803 1.00 96.06 84 GLU A CA 1
ATOM 655 C C . GLU A 1 84 ? -6.643 -8.644 6.107 1.00 96.06 84 GLU A C 1
ATOM 657 O O . GLU A 1 84 ? -7.049 -7.763 5.338 1.00 96.06 84 GLU A O 1
ATOM 662 N N . PRO A 1 85 ? -7.349 -9.778 6.290 1.00 97.69 85 PRO A N 1
ATOM 663 C CA . PRO A 1 85 ? -8.678 -9.958 5.726 1.00 97.69 85 PRO A CA 1
ATOM 664 C C . PRO A 1 85 ? -9.696 -9.069 6.447 1.00 97.69 85 PRO A C 1
ATOM 666 O O . PRO A 1 85 ? -9.910 -9.217 7.646 1.00 97.69 85 PRO A O 1
ATOM 669 N N . GLY A 1 86 ? -10.406 -8.229 5.691 1.00 97.81 86 GLY A N 1
ATOM 670 C CA . GLY A 1 86 ? -11.447 -7.365 6.243 1.00 97.81 86 GLY A CA 1
ATOM 671 C C . GLY A 1 86 ? -12.537 -8.137 6.997 1.00 97.81 86 GLY A C 1
ATOM 672 O O . GLY A 1 86 ? -12.926 -9.244 6.603 1.00 97.81 86 GLY A O 1
ATOM 673 N N . VAL A 1 87 ? -13.063 -7.530 8.065 1.00 97.88 87 VAL A N 1
ATOM 674 C CA . VAL A 1 87 ? -13.996 -8.182 9.007 1.00 97.88 87 VAL A CA 1
ATOM 675 C C . VAL A 1 87 ? -15.466 -8.207 8.569 1.00 97.88 87 VAL A C 1
ATOM 677 O O . VAL A 1 87 ? -16.315 -8.769 9.264 1.00 97.88 87 VAL A O 1
ATOM 680 N N . GLY A 1 88 ? -15.800 -7.630 7.413 1.00 97.12 88 GLY A N 1
ATOM 681 C CA . GLY A 1 88 ? -17.163 -7.593 6.874 1.00 97.12 88 GLY A CA 1
ATOM 682 C C . GLY A 1 88 ? -17.947 -6.312 7.161 1.00 97.12 88 GLY A C 1
ATOM 683 O O . GLY A 1 88 ? -19.162 -6.300 6.957 1.00 97.12 88 GLY A O 1
ATOM 684 N N . GLN A 1 89 ? -17.280 -5.245 7.605 1.00 94.38 89 GLN A N 1
ATOM 685 C CA . GLN A 1 89 ? -17.865 -3.900 7.655 1.00 94.38 89 GLN A CA 1
ATOM 686 C C . GLN A 1 89 ? -17.947 -3.284 6.243 1.00 94.38 89 GLN A C 1
ATOM 688 O O . GLN A 1 89 ? -17.270 -3.760 5.330 1.00 94.38 89 GLN A O 1
ATOM 693 N N . PRO A 1 90 ? -18.741 -2.217 6.022 1.00 92.62 90 PRO A N 1
ATOM 694 C CA . PRO A 1 90 ? -18.872 -1.593 4.701 1.00 92.62 90 PRO A CA 1
ATOM 695 C C . PRO A 1 90 ? -17.539 -1.176 4.053 1.00 92.62 90 PRO A C 1
ATOM 697 O O . PRO A 1 90 ? -17.346 -1.439 2.867 1.00 92.62 90 PRO A O 1
ATOM 700 N N . ALA A 1 91 ? -16.616 -0.592 4.826 1.00 92.31 91 ALA A N 1
ATOM 701 C CA . ALA A 1 91 ? -15.272 -0.222 4.364 1.00 92.31 91 ALA A CA 1
ATOM 702 C C . ALA A 1 91 ? -14.286 -1.409 4.339 1.00 92.31 91 ALA A C 1
ATOM 704 O O . ALA A 1 91 ? -13.306 -1.381 3.598 1.00 92.31 91 ALA A O 1
ATOM 705 N N . GLN A 1 92 ? -14.592 -2.496 5.062 1.00 95.94 92 GLN A N 1
ATOM 706 C CA . GLN A 1 92 ? -13.783 -3.716 5.151 1.00 95.94 92 GLN A CA 1
ATOM 707 C C . GLN A 1 92 ? -14.540 -4.950 4.636 1.00 95.94 92 GLN A C 1
ATOM 709 O O . GLN A 1 92 ? -14.999 -5.777 5.435 1.00 95.94 92 GLN A O 1
ATOM 714 N N . PRO A 1 93 ? -14.696 -5.123 3.310 1.00 96.44 93 PRO A N 1
ATOM 715 C CA . PRO A 1 93 ? -15.415 -6.267 2.768 1.00 96.44 93 PRO A CA 1
ATOM 716 C C . PRO A 1 93 ? -14.830 -7.594 3.261 1.00 96.44 93 PRO A C 1
ATOM 718 O O . PRO A 1 93 ? -13.617 -7.802 3.220 1.00 96.44 93 PRO A O 1
ATOM 721 N N . LEU A 1 94 ? -1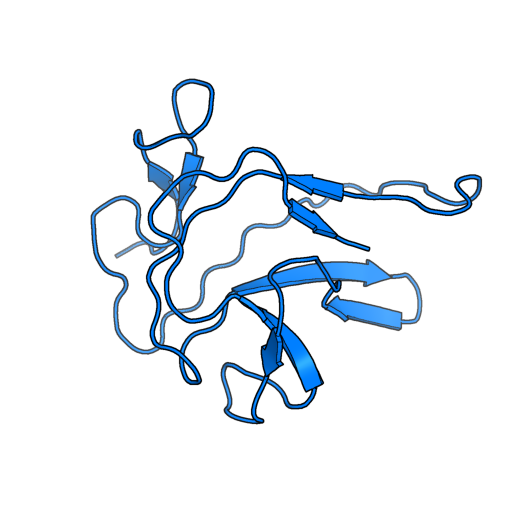5.710 -8.506 3.683 1.00 98.06 94 LEU A N 1
ATOM 722 C CA . LEU A 1 94 ? -15.313 -9.750 4.340 1.00 98.06 94 LEU A CA 1
ATOM 723 C C . LEU A 1 94 ? -14.313 -10.548 3.491 1.00 98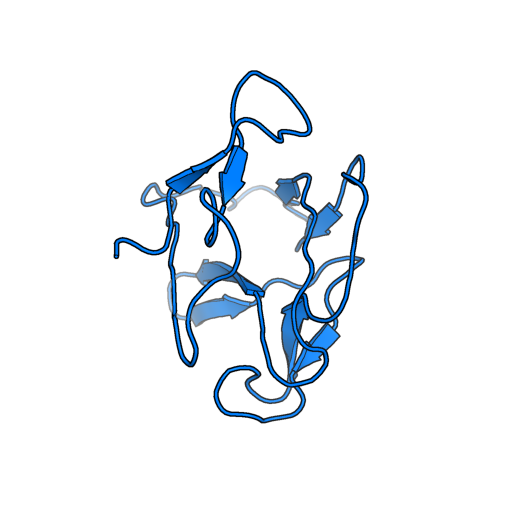.06 94 LEU A C 1
ATOM 725 O O . LEU A 1 94 ? -14.606 -10.905 2.346 1.00 98.06 94 LEU A O 1
ATOM 729 N N . GLY A 1 95 ? -13.147 -10.843 4.068 1.00 97.25 95 GLY A N 1
ATOM 730 C CA . GLY A 1 95 ? -12.103 -11.648 3.429 1.00 97.25 95 GLY A CA 1
ATOM 731 C C . GLY A 1 95 ? -11.367 -10.958 2.276 1.00 97.25 95 GLY A C 1
ATOM 732 O O . GLY A 1 95 ? -10.628 -11.621 1.551 1.00 97.25 95 GLY A O 1
ATOM 733 N N . LYS A 1 96 ? -11.569 -9.652 2.058 1.00 97.50 96 LYS A N 1
ATOM 734 C CA . LYS A 1 96 ? -10.745 -8.865 1.130 1.00 97.50 96 LYS A CA 1
ATOM 735 C C . LYS A 1 96 ? -9.567 -8.273 1.885 1.00 97.50 96 LYS A C 1
ATOM 737 O O . LYS A 1 96 ? -9.767 -7.647 2.917 1.00 97.50 96 LYS A O 1
ATOM 742 N N . HIS A 1 97 ? -8.370 -8.470 1.346 1.00 97.62 97 HIS A N 1
ATOM 743 C CA . HIS A 1 97 ? -7.140 -7.965 1.942 1.00 97.62 97 HIS A CA 1
ATOM 744 C C . HIS A 1 97 ? -7.030 -6.443 1.810 1.00 97.62 97 HIS A C 1
ATOM 746 O O . HIS A 1 97 ? -7.427 -5.862 0.789 1.00 97.62 97 HIS A O 1
ATOM 752 N N . GLY A 1 98 ? -6.483 -5.829 2.853 1.00 97.31 98 GLY A N 1
ATOM 753 C CA . GLY A 1 98 ? -6.171 -4.409 2.956 1.00 97.31 98 GLY A CA 1
ATOM 754 C C . GLY A 1 98 ? -5.422 -4.111 4.254 1.00 97.31 98 GLY A C 1
ATOM 755 O O . GLY A 1 98 ? -5.079 -5.032 4.991 1.00 97.31 98 GLY A O 1
ATOM 756 N N . TYR A 1 99 ? -5.139 -2.836 4.488 1.00 96.25 99 TYR A N 1
ATOM 757 C CA . TYR A 1 99 ? -4.446 -2.322 5.667 1.00 96.25 99 TYR A CA 1
ATOM 758 C C . TYR A 1 99 ? -5.451 -1.654 6.597 1.00 96.25 99 TYR A C 1
ATOM 760 O O . TYR A 1 99 ? -6.329 -0.929 6.122 1.00 96.25 99 TYR A O 1
ATOM 768 N N . ASP A 1 100 ? -5.277 -1.864 7.894 1.00 96.44 100 ASP A N 1
ATOM 769 C CA . ASP A 1 100 ? -5.950 -1.166 8.984 1.00 96.44 100 ASP A CA 1
ATOM 770 C C . ASP A 1 100 ? -4.956 -0.940 10.148 1.00 96.44 100 ASP A C 1
ATOM 772 O O . ASP A 1 100 ? -3.779 -1.319 10.072 1.00 96.44 100 ASP A O 1
ATOM 776 N N . GLY A 1 101 ? -5.402 -0.281 11.219 1.00 95.69 101 GLY A N 1
ATOM 777 C CA . GLY A 1 101 ? -4.571 -0.042 12.397 1.00 95.69 101 GLY A CA 1
ATOM 778 C C . GLY A 1 101 ? -3.449 0.961 12.141 1.00 95.69 101 GLY A C 1
ATOM 779 O O . GLY A 1 101 ? -3.625 1.929 11.404 1.00 95.69 101 GLY A O 1
ATOM 780 N N . THR A 1 102 ? -2.293 0.753 12.777 1.00 94.44 102 THR A N 1
ATOM 781 C CA . THR A 1 102 ? -1.207 1.739 12.759 1.00 94.44 102 THR A CA 1
ATOM 782 C C . TH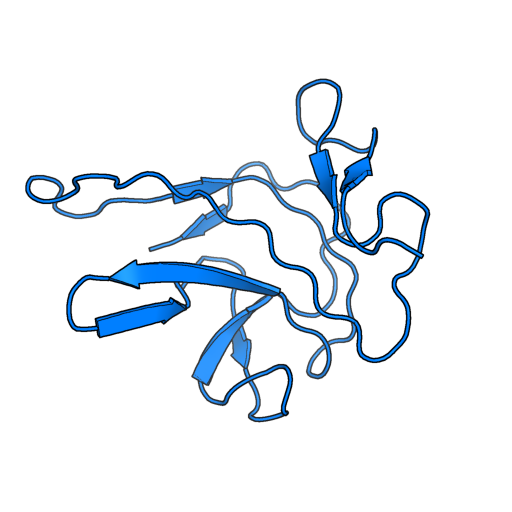R A 1 102 ? 0.114 1.167 12.266 1.00 94.44 102 THR A C 1
ATOM 784 O O . THR A 1 102 ? 0.567 0.089 12.660 1.00 94.44 102 THR A O 1
ATOM 787 N N . GLN A 1 103 ? 0.763 1.948 11.412 1.00 92.94 103 GLN A N 1
ATOM 788 C CA . GLN A 1 103 ? 2.119 1.767 10.942 1.00 92.94 103 GLN A CA 1
ATOM 789 C C . GLN A 1 103 ? 2.805 3.132 10.854 1.00 92.94 103 GLN A C 1
ATOM 791 O O . GLN A 1 103 ? 2.771 3.786 9.821 1.00 92.94 103 GLN A O 1
ATOM 796 N N . GLU A 1 104 ? 3.441 3.542 11.949 1.00 86.62 104 GLU A N 1
ATOM 797 C CA . GLU A 1 104 ? 3.973 4.905 12.131 1.00 86.62 104 GLU A CA 1
ATOM 798 C C . GLU A 1 104 ? 5.201 5.236 11.267 1.00 86.62 104 GLU A C 1
ATOM 800 O O . GLU A 1 104 ? 5.365 6.358 10.784 1.00 86.62 104 GLU A O 1
ATOM 805 N N . ASP A 1 105 ? 6.086 4.256 11.078 1.00 88.50 105 ASP A N 1
ATOM 806 C CA . ASP A 1 105 ? 7.331 4.434 10.334 1.00 88.50 105 ASP A CA 1
ATOM 807 C C . ASP A 1 105 ? 7.166 4.063 8.855 1.00 88.50 105 ASP A C 1
ATOM 809 O O . ASP A 1 105 ? 6.373 3.203 8.480 1.00 88.50 105 ASP A O 1
ATOM 813 N N . TRP A 1 106 ? 7.974 4.673 7.989 1.00 84.94 106 TRP A N 1
ATOM 814 C CA . TRP A 1 106 ? 8.078 4.256 6.593 1.00 84.94 106 TRP A CA 1
ATOM 815 C C . TRP A 1 106 ? 8.839 2.929 6.490 1.00 84.94 106 TRP A C 1
ATOM 817 O O . TRP A 1 106 ? 10.050 2.882 6.725 1.00 84.94 106 TRP A O 1
ATOM 827 N N . PHE A 1 107 ? 8.168 1.846 6.088 1.00 73.38 107 PHE A N 1
ATOM 828 C CA . PHE A 1 107 ? 8.834 0.542 5.982 1.00 73.38 107 PHE A CA 1
ATOM 829 C C . PHE A 1 107 ? 9.519 0.331 4.627 1.00 73.38 107 PHE A C 1
ATOM 831 O O . PHE A 1 107 ? 8.964 0.659 3.576 1.00 73.38 107 PHE A O 1
ATOM 838 N N . PRO A 1 108 ? 10.727 -0.264 4.605 1.00 61.16 108 PRO A N 1
ATOM 839 C CA . PRO A 1 108 ? 11.569 -0.284 3.410 1.00 61.16 108 PRO A CA 1
ATOM 840 C C . PRO A 1 108 ? 11.063 -1.185 2.269 1.00 61.16 108 PRO A C 1
ATOM 842 O O . PRO A 1 108 ? 11.626 -1.115 1.173 1.00 61.16 108 PRO A O 1
ATOM 845 N N . ARG A 1 109 ? 10.057 -2.051 2.493 1.00 70.88 109 ARG A N 1
ATOM 846 C CA . ARG A 1 109 ? 9.388 -2.809 1.422 1.00 70.88 109 ARG A CA 1
ATOM 847 C C . ARG A 1 109 ? 8.163 -3.574 1.917 1.00 70.88 109 ARG A C 1
ATOM 849 O O . ARG A 1 109 ? 8.305 -4.431 2.780 1.00 70.88 109 ARG A O 1
ATOM 856 N N . ASN A 1 110 ? 7.012 -3.330 1.304 1.00 74.75 110 ASN A N 1
ATOM 857 C CA . ASN A 1 110 ? 5.874 -4.237 1.345 1.00 74.75 110 ASN A CA 1
ATOM 858 C C . ASN A 1 110 ? 5.788 -4.992 0.014 1.00 74.75 110 ASN A C 1
ATOM 860 O O . ASN A 1 110 ? 5.800 -4.360 -1.048 1.00 74.75 110 ASN A O 1
ATOM 864 N N . HIS A 1 111 ? 5.752 -6.321 0.080 1.00 81.12 111 HIS A N 1
ATOM 865 C CA . HIS A 1 111 ? 5.555 -7.185 -1.076 1.00 81.12 111 HIS A CA 1
ATOM 866 C C . HIS A 1 111 ? 4.069 -7.488 -1.226 1.00 81.12 111 HIS A C 1
ATOM 868 O O . HIS A 1 111 ? 3.456 -7.987 -0.287 1.00 81.12 111 HIS A O 1
ATOM 874 N N . ILE A 1 112 ? 3.508 -7.218 -2.404 1.00 84.06 112 ILE A N 1
ATOM 875 C CA . ILE A 1 112 ? 2.106 -7.522 -2.694 1.00 84.06 112 ILE A CA 1
ATOM 876 C C . ILE A 1 112 ? 1.982 -8.350 -3.981 1.00 84.06 112 ILE A C 1
ATOM 878 O O . ILE A 1 112 ? 2.694 -8.086 -4.963 1.00 84.06 112 ILE A O 1
ATOM 882 N N . SER A 1 113 ? 1.109 -9.362 -3.956 1.00 79.00 113 SER A N 1
ATOM 883 C CA . SER A 1 113 ? 0.871 -10.326 -5.044 1.00 79.00 113 SER A CA 1
ATOM 884 C C . SER A 1 113 ? -0.598 -10.680 -5.236 1.00 79.00 113 SER A C 1
ATOM 886 O O . SER A 1 113 ? -1.372 -10.576 -4.257 1.00 79.00 113 SER A O 1
#

Solvent-accessible surface area (backbone atoms only — not comparable to full-atom values): 7155 Å² total; per-residue (Å²): 126,89,63,48,44,71,21,70,77,41,90,60,83,70,51,28,83,33,56,40,49,92,47,87,69,65,89,95,68,85,67,88,89,82,82,91,68,91,80,91,58,95,89,53,96,77,70,70,50,74,49,67,60,61,45,80,43,52,62,90,52,44,60,48,66,59,67,46,78,40,90,99,69,44,76,40,56,37,46,33,86,76,43,46,62,22,86,52,45,93,65,22,48,64,70,40,27,23,38,55,28,76,37,90,60,71,44,97,66,44,55,33,80

Mean predicted aligned error: 4.14 Å